Protein AF-A0A851GB74-F1 (afdb_monomer_lite)

pLDDT: mean 80.02, std 20.96, range [36.12, 98.0]

Structure (mmCIF, N/CA/C/O backbone):
data_AF-A0A851GB74-F1
#
_entry.id   AF-A0A851GB74-F1
#
loop_
_atom_site.group_PDB
_atom_site.id
_atom_site.type_symbol
_atom_site.label_atom_id
_atom_site.label_alt_id
_atom_site.label_comp_id
_atom_site.label_asym_id
_atom_site.label_entity_id
_atom_site.label_seq_id
_atom_site.pdbx_PDB_ins_code
_atom_site.Cartn_x
_atom_site.Cartn_y
_atom_site.Cartn_z
_atom_site.occupancy
_atom_site.B_iso_or_equiv
_atom_site.auth_seq_id
_atom_site.auth_comp_id
_atom_site.auth_asym_id
_atom_site.auth_atom_id
_atom_site.pdbx_PDB_model_num
ATOM 1 N N . MET A 1 1 ? 85.678 -10.812 -6.744 1.00 38.38 1 MET A N 1
ATOM 2 C CA . MET A 1 1 ? 86.967 -10.901 -6.025 1.00 38.38 1 MET A CA 1
ATOM 3 C C . MET A 1 1 ? 87.389 -9.502 -5.603 1.00 38.38 1 MET A C 1
ATOM 5 O O . MET A 1 1 ? 87.445 -8.641 -6.463 1.00 38.38 1 MET A O 1
ATOM 9 N N . LYS A 1 2 ? 87.719 -9.359 -4.313 1.00 42.81 2 LYS A N 1
ATOM 10 C CA . LYS A 1 2 ? 88.570 -8.328 -3.689 1.00 42.81 2 LYS A CA 1
ATOM 11 C C . LYS A 1 2 ? 87.984 -6.914 -3.506 1.00 42.81 2 LYS A C 1
ATOM 13 O O . LYS A 1 2 ? 87.914 -6.110 -4.423 1.00 42.81 2 LYS A O 1
ATOM 18 N N . ASN A 1 3 ? 87.646 -6.666 -2.234 1.00 42.72 3 ASN A N 1
ATOM 19 C CA . ASN A 1 3 ? 87.751 -5.405 -1.491 1.00 42.72 3 ASN A CA 1
ATOM 20 C C . ASN A 1 3 ? 88.950 -4.542 -1.925 1.00 42.72 3 ASN A C 1
ATOM 22 O O . ASN A 1 3 ? 89.930 -5.099 -2.412 1.00 42.72 3 ASN A O 1
ATOM 26 N N . ILE A 1 4 ? 88.938 -3.247 -1.582 1.00 50.31 4 ILE A N 1
ATOM 27 C CA . ILE A 1 4 ? 89.917 -2.609 -0.668 1.00 50.31 4 ILE A CA 1
ATOM 28 C C . ILE A 1 4 ? 89.694 -1.080 -0.644 1.00 50.31 4 ILE A C 1
ATOM 30 O O . ILE A 1 4 ? 89.718 -0.413 -1.673 1.00 50.31 4 ILE A O 1
ATOM 34 N N . TYR A 1 5 ? 89.477 -0.550 0.564 1.00 48.97 5 TYR A N 1
ATOM 35 C CA . TYR A 1 5 ? 89.534 0.871 0.937 1.00 48.97 5 TYR A CA 1
ATOM 36 C C . TYR A 1 5 ? 90.986 1.377 1.033 1.00 48.97 5 TYR A C 1
ATOM 38 O O . TYR A 1 5 ? 91.900 0.577 1.234 1.00 48.97 5 TYR A O 1
ATOM 46 N N . PRO A 1 6 ? 91.178 2.701 1.126 1.00 58.09 6 PRO A N 1
ATOM 47 C CA . PRO A 1 6 ? 92.009 3.252 2.209 1.00 58.09 6 PRO A CA 1
ATOM 48 C C . PRO A 1 6 ? 91.208 4.314 3.009 1.00 58.09 6 PRO A C 1
ATOM 50 O O . PRO A 1 6 ? 90.459 5.082 2.419 1.00 58.09 6 PRO A O 1
ATOM 53 N N . ALA A 1 7 ? 91.122 4.318 4.352 1.00 47.31 7 ALA A N 1
ATOM 54 C CA . ALA A 1 7 ? 92.160 4.500 5.391 1.00 47.31 7 ALA A CA 1
ATOM 55 C C . ALA A 1 7 ? 92.922 5.833 5.215 1.00 47.31 7 ALA A C 1
ATOM 57 O O . ALA A 1 7 ? 93.438 6.056 4.132 1.00 47.31 7 ALA A O 1
ATOM 58 N N . ARG A 1 8 ? 93.136 6.770 6.153 1.00 45.44 8 ARG A N 1
ATOM 59 C CA . ARG A 1 8 ? 92.896 7.089 7.589 1.00 45.44 8 ARG A CA 1
ATOM 60 C C . ARG A 1 8 ? 93.216 8.615 7.685 1.00 45.44 8 ARG A C 1
ATOM 62 O O . ARG A 1 8 ? 93.937 9.108 6.828 1.00 45.44 8 ARG A O 1
ATOM 69 N N . PHE A 1 9 ? 92.703 9.440 8.597 1.00 39.94 9 PHE A N 1
ATOM 70 C CA . PHE A 1 9 ? 93.270 9.778 9.921 1.00 39.94 9 PHE A CA 1
ATOM 71 C C . PHE A 1 9 ? 92.522 11.038 10.410 1.00 39.94 9 PHE A C 1
ATOM 73 O O . PHE A 1 9 ? 92.342 11.953 9.620 1.00 39.94 9 PHE A O 1
ATOM 80 N N . GLY A 1 10 ? 91.982 11.043 11.637 1.00 39.12 10 GLY A N 1
ATOM 81 C CA . GLY A 1 10 ? 92.433 11.927 12.732 1.00 39.12 10 GLY A CA 1
ATOM 82 C C . GLY A 1 10 ? 91.825 13.340 12.636 1.00 39.12 10 GLY A C 1
ATOM 83 O O . GLY A 1 10 ? 91.988 14.002 11.630 1.00 39.12 10 GLY A O 1
ATOM 84 N N . ILE A 1 11 ? 91.104 13.882 13.619 1.00 48.31 11 ILE A N 1
ATOM 85 C CA . ILE A 1 11 ? 91.641 14.386 14.894 1.00 48.31 11 ILE A CA 1
ATOM 86 C C . ILE A 1 11 ? 90.445 14.946 15.702 1.00 48.31 11 ILE A C 1
ATOM 88 O O . ILE A 1 11 ? 89.689 15.772 15.213 1.00 48.31 11 ILE A O 1
ATOM 92 N N . THR A 1 12 ? 90.303 14.431 16.925 1.00 41.38 12 THR A N 1
ATOM 93 C CA . THR A 1 12 ? 89.974 15.104 18.202 1.00 41.38 12 THR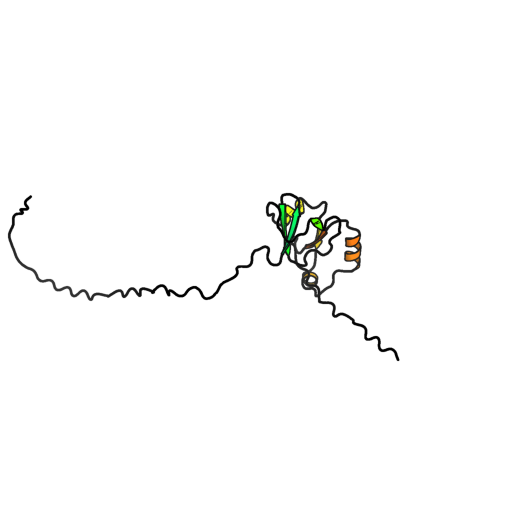 A CA 1
ATOM 94 C C . THR A 1 12 ? 88.771 16.053 18.372 1.00 41.38 12 THR A C 1
ATOM 96 O O . THR A 1 12 ? 88.720 17.145 17.827 1.00 41.38 12 THR A O 1
ATOM 99 N N . ALA A 1 13 ? 87.957 15.662 19.365 1.00 43.53 13 ALA A N 1
ATOM 100 C CA . ALA A 1 13 ? 87.371 16.475 20.439 1.00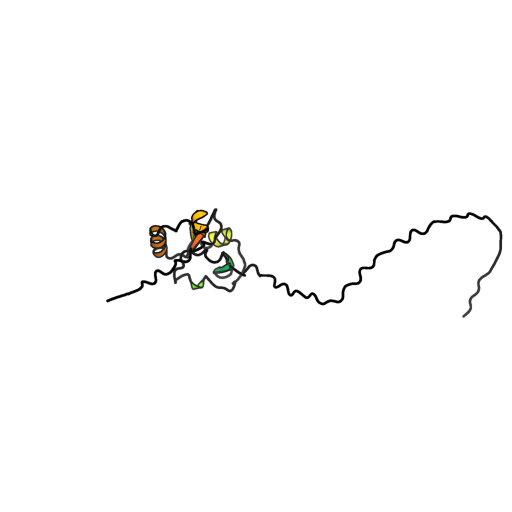 43.53 13 ALA A CA 1
ATOM 101 C C . ALA A 1 13 ? 86.299 17.528 20.102 1.00 43.53 13 ALA A C 1
ATOM 103 O O . ALA A 1 13 ? 86.602 18.622 19.652 1.00 43.53 13 ALA A O 1
ATOM 104 N N . LEU A 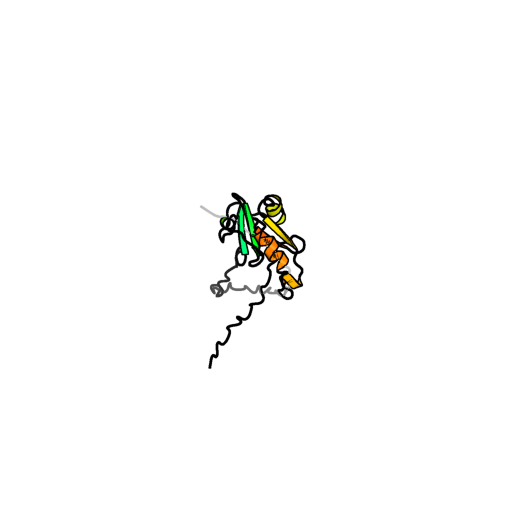1 14 ? 85.075 17.286 20.582 1.00 41.16 14 LEU A N 1
ATOM 105 C CA . LEU A 1 14 ? 84.605 17.968 21.793 1.00 41.16 14 LEU A CA 1
ATOM 106 C C . LEU A 1 14 ? 83.393 17.233 22.385 1.00 41.16 14 LEU A C 1
ATOM 108 O O . LEU A 1 14 ? 82.481 16.824 21.672 1.00 41.16 14 LEU A O 1
ATOM 112 N N . LEU A 1 15 ? 83.403 17.078 23.706 1.00 44.44 15 LEU A N 1
ATOM 113 C CA . LEU A 1 15 ? 82.263 16.661 24.514 1.00 44.44 15 LEU A CA 1
ATOM 114 C C . LEU A 1 15 ? 81.102 17.654 24.362 1.00 44.44 15 LEU A C 1
ATOM 116 O O . LEU A 1 15 ? 81.265 18.834 24.656 1.00 44.44 15 LEU A O 1
ATOM 120 N N . ALA A 1 16 ? 79.916 17.152 24.027 1.00 43.97 16 ALA A N 1
ATOM 121 C CA . ALA A 1 16 ? 78.655 17.801 24.364 1.00 43.97 16 ALA A CA 1
ATOM 122 C C . ALA A 1 16 ? 77.674 16.730 24.850 1.00 43.97 16 ALA A C 1
ATOM 124 O O . ALA A 1 16 ? 77.092 15.969 24.079 1.00 43.97 16 ALA A O 1
ATOM 125 N N . VAL A 1 17 ? 77.556 16.655 26.173 1.00 49.41 17 VAL A N 1
ATOM 126 C CA . VAL A 1 17 ? 76.533 15.901 26.890 1.00 49.41 17 VAL A CA 1
ATOM 127 C C . VAL A 1 17 ? 75.183 16.528 26.556 1.00 49.41 17 VAL A C 1
ATOM 129 O O . VAL A 1 17 ? 74.896 17.643 26.981 1.00 49.41 17 VAL A O 1
ATOM 132 N N . ILE A 1 18 ? 74.350 15.810 25.808 1.00 53.03 18 ILE A N 1
ATOM 133 C CA . ILE A 1 18 ? 72.914 16.075 25.749 1.00 53.03 18 ILE A CA 1
ATOM 134 C C . ILE A 1 18 ? 72.230 14.784 26.176 1.00 53.03 18 ILE A C 1
ATOM 136 O O . ILE A 1 18 ? 72.008 13.872 25.381 1.00 53.03 18 ILE A O 1
ATOM 140 N N . THR A 1 19 ? 71.920 14.690 27.466 1.00 48.09 19 THR A N 1
ATOM 141 C CA . THR A 1 19 ? 70.966 13.709 27.981 1.00 48.09 19 THR A CA 1
ATOM 142 C C . THR A 1 19 ? 69.575 14.120 27.509 1.00 48.09 19 THR A C 1
ATOM 144 O O . THR A 1 19 ? 68.825 14.765 28.239 1.00 48.09 19 THR A O 1
ATOM 147 N N . LEU A 1 20 ? 69.240 13.773 26.264 1.00 48.72 20 LEU A N 1
ATOM 148 C CA . LEU A 1 20 ? 67.849 13.675 25.844 1.00 48.72 20 LEU A CA 1
ATOM 149 C C . LEU A 1 20 ? 67.247 12.499 26.606 1.00 48.72 20 LEU A C 1
ATOM 151 O O . LEU A 1 20 ? 67.498 11.333 26.308 1.00 48.72 20 LEU A O 1
ATOM 155 N N . THR A 1 21 ? 66.479 12.834 27.633 1.00 54.94 21 THR A N 1
ATOM 156 C CA . THR A 1 21 ? 65.492 11.962 28.248 1.00 54.94 21 THR A CA 1
ATOM 157 C C . THR A 1 21 ? 64.626 11.366 27.142 1.00 54.94 21 THR A C 1
ATOM 159 O O . THR A 1 21 ? 63.765 12.031 26.569 1.00 54.94 21 THR A O 1
ATOM 162 N N . SER A 1 22 ? 64.893 10.103 26.812 1.00 53.66 22 SER A N 1
ATOM 163 C CA . SER A 1 22 ? 64.072 9.298 25.919 1.00 53.66 22 SER A CA 1
ATOM 164 C C . SER A 1 22 ? 62.657 9.237 26.484 1.00 53.66 22 SER A C 1
ATOM 166 O O . SER A 1 22 ? 62.352 8.413 27.347 1.00 53.66 22 SER A O 1
ATOM 168 N N . CYS A 1 23 ? 61.785 10.115 25.996 1.00 43.06 23 CYS A N 1
ATOM 169 C CA . CYS A 1 23 ? 60.347 9.940 26.085 1.00 43.06 23 CYS A CA 1
ATOM 170 C C . CYS A 1 23 ? 60.027 8.681 25.270 1.00 43.06 23 CYS A C 1
ATOM 172 O O . CYS A 1 23 ? 59.827 8.740 24.057 1.00 43.06 23 CYS A O 1
ATOM 174 N N . HIS A 1 24 ? 60.074 7.516 25.920 1.00 50.50 24 HIS A N 1
ATOM 175 C CA . HIS A 1 24 ? 59.582 6.275 25.344 1.00 50.50 24 HIS A CA 1
ATOM 176 C C . HIS A 1 24 ? 58.083 6.448 25.140 1.00 50.50 24 HIS A C 1
ATOM 178 O O . HIS A 1 24 ? 57.281 6.319 26.064 1.00 50.50 24 HIS A O 1
ATOM 184 N N . TRP A 1 25 ? 57.717 6.774 23.908 1.00 58.06 25 TRP A N 1
ATOM 185 C CA . TRP A 1 25 ? 56.356 6.682 23.426 1.00 58.06 25 TRP A CA 1
ATOM 186 C C . TRP A 1 25 ? 55.987 5.195 23.449 1.00 58.06 25 TRP A C 1
ATOM 188 O O . TRP A 1 25 ? 56.295 4.439 22.527 1.00 58.06 25 TRP A O 1
ATOM 198 N N . VAL A 1 26 ? 55.409 4.742 24.564 1.00 62.00 26 VAL A N 1
ATOM 199 C CA . VAL A 1 26 ? 54.831 3.404 24.678 1.00 62.00 26 VAL A CA 1
ATOM 200 C C . VAL A 1 26 ? 53.631 3.378 23.741 1.00 62.00 26 VAL A C 1
ATOM 202 O O . VAL A 1 26 ? 52.534 3.810 24.082 1.00 62.00 26 VAL A O 1
ATOM 205 N N . SER A 1 27 ? 53.856 2.899 22.521 1.00 66.19 27 SER A N 1
ATOM 206 C CA . SER A 1 27 ? 52.772 2.523 21.625 1.00 66.19 27 SER A CA 1
ATOM 207 C C . SER A 1 27 ? 52.118 1.287 22.225 1.00 66.19 27 SER A C 1
ATOM 209 O O . SER A 1 27 ? 52.646 0.182 22.110 1.00 66.19 27 SER A O 1
ATOM 211 N N . ALA A 1 28 ? 50.996 1.476 22.917 1.00 63.66 28 ALA A N 1
ATOM 212 C CA . ALA A 1 28 ? 50.142 0.379 23.340 1.00 63.66 28 ALA A CA 1
ATOM 213 C C . ALA A 1 28 ? 49.645 -0.350 22.081 1.00 63.66 28 ALA A C 1
ATOM 215 O O . ALA A 1 28 ? 48.683 0.068 21.440 1.00 63.66 28 ALA A O 1
ATOM 216 N N . GLN A 1 29 ? 50.339 -1.420 21.690 1.00 61.56 29 GLN A N 1
ATOM 217 C CA . GLN A 1 29 ? 49.880 -2.310 20.634 1.00 61.56 29 GLN A CA 1
ATOM 218 C C . GLN A 1 29 ? 48.647 -3.038 21.163 1.00 61.56 29 GLN A C 1
ATOM 220 O O . GLN A 1 29 ? 48.741 -3.918 22.017 1.00 61.56 29 GLN A O 1
ATOM 225 N N . THR A 1 30 ? 47.469 -2.643 20.687 1.00 63.69 30 THR A N 1
ATOM 226 C CA . THR A 1 30 ? 46.242 -3.399 20.922 1.00 63.69 30 THR A CA 1
ATOM 227 C C . THR A 1 30 ? 46.399 -4.721 20.177 1.00 63.69 30 THR A C 1
ATOM 229 O O . THR A 1 30 ? 46.394 -4.749 18.947 1.00 63.69 30 THR A O 1
ATOM 232 N N . GLN A 1 31 ? 46.604 -5.820 20.905 1.00 62.91 31 GLN A N 1
ATOM 233 C CA . GLN A 1 31 ? 46.571 -7.142 20.289 1.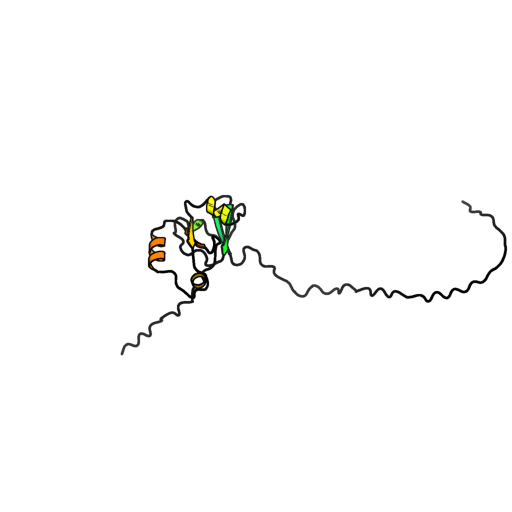00 62.91 31 GLN A CA 1
ATOM 234 C C . GLN A 1 31 ? 45.169 -7.356 19.701 1.00 62.91 31 GLN A C 1
ATOM 236 O O . GLN A 1 31 ? 44.184 -7.140 20.415 1.00 62.91 31 GLN A O 1
ATOM 241 N N . PRO A 1 32 ? 45.035 -7.767 18.428 1.00 59.97 32 PRO A N 1
ATOM 242 C CA . PRO A 1 32 ? 43.739 -8.147 17.899 1.00 59.97 32 PRO A CA 1
ATOM 243 C C . PRO A 1 32 ? 43.269 -9.366 18.694 1.00 59.97 32 PRO A C 1
ATOM 245 O O . PRO A 1 32 ? 43.863 -10.441 18.609 1.00 59.97 32 PRO A O 1
ATOM 248 N N . SER A 1 33 ? 42.231 -9.194 19.516 1.00 63.34 33 SER A N 1
ATOM 249 C CA . SER A 1 33 ? 41.636 -10.303 20.251 1.00 63.34 33 SER A CA 1
ATOM 250 C C . SER A 1 33 ? 41.150 -11.332 19.232 1.00 63.34 33 SER A C 1
ATOM 252 O O . SER A 1 33 ? 40.205 -11.073 18.488 1.00 63.34 33 SER A O 1
ATOM 254 N N . SER A 1 34 ? 41.784 -12.500 19.199 1.00 63.50 34 SER A N 1
ATOM 255 C CA . SER A 1 34 ? 41.501 -13.611 18.280 1.00 63.50 34 SER A CA 1
ATOM 256 C C . SER A 1 34 ? 40.175 -14.333 18.569 1.00 63.50 34 SER A C 1
ATOM 258 O O . SER A 1 34 ? 39.943 -15.454 18.113 1.00 63.50 34 SER A O 1
ATOM 260 N N . GLY A 1 35 ? 39.273 -13.697 19.318 1.00 71.00 35 GLY A N 1
ATOM 261 C CA . GLY A 1 35 ? 37.928 -14.193 19.540 1.00 71.00 35 GLY A CA 1
ATOM 262 C C . GLY A 1 35 ? 37.095 -14.013 18.279 1.00 71.00 35 GLY A C 1
ATOM 263 O O . GLY A 1 35 ? 36.887 -12.891 17.820 1.00 71.00 35 GLY A O 1
ATOM 264 N N . LYS A 1 36 ? 36.569 -15.114 17.731 1.00 67.69 36 LYS A N 1
ATOM 265 C CA . LYS A 1 36 ? 35.475 -15.040 16.754 1.00 67.69 36 LYS A CA 1
ATOM 266 C C . LYS A 1 36 ? 34.361 -14.178 17.370 1.00 67.69 36 LYS A C 1
ATOM 268 O O . LYS A 1 36 ? 34.028 -14.413 18.537 1.00 67.69 36 LYS A O 1
ATOM 273 N N . PRO A 1 37 ? 33.792 -13.194 16.651 1.00 66.00 37 PRO A N 1
ATOM 274 C CA . PRO A 1 37 ? 32.711 -12.385 17.195 1.00 66.00 37 PRO A CA 1
ATOM 275 C C . PRO A 1 37 ? 31.581 -13.314 17.654 1.00 66.00 37 PRO A C 1
ATOM 277 O O . PRO A 1 37 ? 31.036 -14.083 16.869 1.00 66.00 37 PRO A O 1
ATOM 280 N N . LYS A 1 38 ? 31.260 -13.271 18.952 1.00 73.31 38 LYS A N 1
ATOM 281 C CA . LYS A 1 38 ? 30.248 -14.131 19.593 1.00 73.31 38 LYS A CA 1
ATOM 282 C C . LYS A 1 38 ? 28.810 -13.760 19.196 1.00 73.31 38 LYS A C 1
ATOM 284 O O . LYS A 1 38 ? 27.871 -14.443 19.589 1.00 73.31 38 LYS A O 1
ATOM 289 N N . VAL A 1 39 ? 28.625 -12.691 18.425 1.00 75.12 39 VAL A N 1
ATOM 290 C CA . VAL A 1 39 ? 27.307 -12.189 18.035 1.00 75.12 39 VAL A CA 1
ATOM 291 C C . VAL A 1 39 ? 27.159 -12.287 16.520 1.00 75.12 39 VAL A C 1
ATOM 293 O O . VAL A 1 39 ? 27.729 -11.487 15.781 1.00 75.12 39 VAL A O 1
ATOM 296 N N . ASP A 1 40 ? 26.374 -13.265 16.068 1.00 79.38 40 ASP A N 1
ATOM 297 C CA . ASP A 1 40 ? 25.818 -13.278 14.715 1.00 79.38 40 ASP A CA 1
ATOM 298 C C . ASP A 1 40 ? 24.674 -12.255 14.658 1.00 79.38 40 ASP A C 1
ATOM 300 O O . ASP A 1 40 ? 23.536 -12.527 15.052 1.00 79.38 40 ASP A O 1
ATOM 304 N N . ILE A 1 41 ? 24.996 -11.021 14.264 1.00 78.75 41 ILE A N 1
ATOM 305 C CA . ILE A 1 41 ? 24.000 -9.960 14.096 1.00 78.75 41 ILE A CA 1
ATOM 306 C C . ILE A 1 41 ? 23.298 -10.201 12.759 1.00 78.75 41 ILE A C 1
ATOM 308 O O . ILE A 1 41 ? 23.755 -9.728 11.714 1.00 78.75 41 ILE A O 1
ATOM 312 N N . LYS A 1 42 ? 22.159 -10.901 12.787 1.00 83.19 42 LYS A N 1
ATOM 313 C CA . LYS A 1 42 ? 21.247 -10.955 11.638 1.00 83.19 42 LYS A CA 1
ATOM 314 C C . LYS A 1 42 ? 20.777 -9.538 11.320 1.00 83.19 42 LYS A C 1
ATOM 316 O O . LYS A 1 42 ? 20.032 -8.936 12.089 1.00 83.19 42 LYS A O 1
ATOM 321 N N . ARG A 1 43 ? 21.241 -8.991 10.197 1.00 82.31 43 ARG A N 1
ATOM 322 C CA . ARG A 1 43 ? 20.804 -7.679 9.713 1.00 82.31 43 ARG A CA 1
ATOM 323 C C . ARG A 1 43 ? 19.450 -7.859 9.025 1.00 82.31 43 ARG A C 1
ATOM 325 O O . ARG A 1 43 ? 19.417 -8.583 8.028 1.00 82.31 43 ARG A O 1
ATOM 332 N N . PRO A 1 44 ? 18.362 -7.252 9.527 1.00 85.31 44 PRO A N 1
ATOM 333 C CA . PRO A 1 44 ? 17.083 -7.336 8.845 1.00 85.31 44 PRO A CA 1
ATOM 334 C C . PRO A 1 44 ? 17.192 -6.673 7.469 1.00 85.31 44 PRO A C 1
ATOM 336 O O . PRO A 1 44 ? 17.834 -5.628 7.310 1.00 85.31 44 PRO A O 1
ATOM 339 N N . SER A 1 45 ? 16.599 -7.304 6.464 1.00 88.81 45 SER A N 1
ATOM 340 C CA . SER A 1 45 ? 16.458 -6.730 5.133 1.00 88.81 45 SER A CA 1
ATOM 341 C C . SER A 1 45 ? 15.399 -5.623 5.146 1.00 88.81 45 SER A C 1
ATOM 343 O O . SER A 1 45 ? 14.503 -5.610 5.982 1.00 88.81 45 SER A O 1
ATOM 345 N N . VAL A 1 46 ? 15.453 -4.701 4.183 1.00 86.94 46 VAL A N 1
ATOM 346 C CA . VAL A 1 46 ? 14.423 -3.649 4.034 1.00 86.94 46 VAL A CA 1
ATOM 347 C C . VAL A 1 46 ? 13.044 -4.238 3.704 1.00 86.94 46 VAL A C 1
ATOM 349 O O . VAL A 1 46 ? 12.017 -3.616 3.957 1.00 86.94 46 VAL A O 1
ATOM 352 N N . TYR A 1 47 ? 13.014 -5.445 3.140 1.00 92.00 47 TYR A N 1
ATOM 353 C CA . TYR A 1 47 ? 11.779 -6.164 2.841 1.00 92.00 47 TYR A CA 1
ATOM 354 C C . TYR A 1 47 ? 11.187 -6.838 4.083 1.00 92.00 47 TYR A C 1
ATOM 356 O O . TYR A 1 47 ? 10.003 -7.183 4.083 1.00 92.00 47 TYR A O 1
ATOM 364 N N . ASP A 1 48 ? 11.976 -6.990 5.149 1.00 89.94 48 ASP A N 1
ATOM 365 C CA . ASP A 1 48 ? 11.510 -7.576 6.397 1.00 89.94 48 ASP A CA 1
ATOM 366 C C . ASP A 1 48 ? 10.469 -6.637 7.020 1.00 89.94 48 ASP A C 1
ATOM 368 O O . ASP A 1 48 ? 10.694 -5.439 7.189 1.00 89.94 48 ASP A O 1
ATOM 372 N N . GLY A 1 49 ? 9.288 -7.170 7.338 1.00 87.75 49 GLY A N 1
ATOM 373 C CA . GLY A 1 49 ? 8.193 -6.369 7.894 1.00 87.75 49 GLY A CA 1
ATOM 374 C C . GLY A 1 49 ? 7.419 -5.523 6.871 1.00 87.75 49 GLY A C 1
ATOM 375 O O . GLY A 1 49 ? 6.588 -4.703 7.270 1.00 87.75 49 GLY A O 1
ATOM 376 N N . CYS A 1 50 ? 7.634 -5.737 5.569 1.00 93.75 50 CYS A N 1
ATOM 377 C CA . CYS A 1 50 ? 6.882 -5.087 4.496 1.00 93.75 50 CYS A CA 1
ATOM 378 C C . CYS A 1 50 ? 6.059 -6.093 3.675 1.00 93.75 50 CYS A C 1
ATOM 380 O O . CYS A 1 50 ? 6.380 -7.276 3.586 1.00 93.75 50 CYS A O 1
ATOM 382 N N . LYS A 1 51 ? 4.996 -5.607 3.030 1.00 95.31 51 LYS A N 1
ATOM 383 C CA . LYS A 1 51 ? 4.350 -6.266 1.892 1.00 95.31 51 LYS A CA 1
ATOM 384 C C . LYS A 1 51 ? 4.878 -5.686 0.594 1.00 95.31 51 LYS A C 1
ATOM 386 O O . LYS A 1 51 ? 5.096 -4.479 0.495 1.00 95.31 51 LYS A O 1
ATOM 391 N N . ILE A 1 52 ? 5.069 -6.543 -0.402 1.00 96.81 52 ILE A N 1
ATOM 392 C CA . ILE A 1 52 ? 5.569 -6.123 -1.703 1.00 96.81 52 ILE A CA 1
ATOM 393 C C . ILE A 1 52 ? 4.418 -6.111 -2.697 1.00 96.81 52 ILE A C 1
ATOM 395 O O . ILE A 1 52 ? 3.582 -7.015 -2.739 1.00 96.81 52 ILE A O 1
ATOM 399 N N . VAL A 1 53 ? 4.373 -5.044 -3.482 1.00 97.25 53 VAL A N 1
ATOM 400 C CA . VAL A 1 53 ? 3.377 -4.836 -4.520 1.00 97.25 53 VAL A CA 1
ATOM 401 C C . VAL A 1 53 ? 4.085 -4.753 -5.859 1.00 97.25 53 VAL A C 1
ATOM 403 O O . VAL A 1 53 ? 4.853 -3.826 -6.110 1.00 97.25 53 VAL A O 1
ATOM 406 N N . ASN A 1 54 ? 3.810 -5.735 -6.707 1.00 97.31 54 ASN A N 1
ATOM 407 C CA . ASN A 1 54 ? 4.428 -5.940 -8.005 1.00 97.31 54 ASN A CA 1
ATOM 408 C C . ASN A 1 54 ? 3.528 -5.411 -9.131 1.00 97.31 54 ASN A C 1
ATOM 410 O O . ASN A 1 54 ? 2.304 -5.578 -9.143 1.00 97.31 54 ASN A O 1
ATOM 414 N N . ASN A 1 55 ? 4.153 -4.807 -10.134 1.00 95.69 55 ASN A N 1
ATOM 415 C CA . ASN A 1 55 ? 3.555 -4.589 -11.441 1.00 95.69 55 ASN A CA 1
ATOM 416 C C . ASN A 1 55 ? 4.605 -4.798 -12.539 1.00 95.69 55 ASN A C 1
ATOM 418 O O . ASN A 1 55 ? 5.413 -3.911 -12.827 1.00 95.69 55 ASN A O 1
ATOM 422 N N . ASN A 1 56 ? 4.549 -5.955 -13.200 1.00 88.06 56 ASN A N 1
ATOM 423 C CA . ASN A 1 56 ? 5.428 -6.334 -14.306 1.00 88.06 56 ASN A CA 1
ATOM 424 C C . ASN A 1 56 ? 6.923 -6.244 -13.945 1.00 88.06 56 ASN A C 1
ATOM 426 O O . ASN A 1 56 ? 7.488 -7.158 -13.362 1.00 88.06 56 ASN A O 1
ATOM 430 N N . LYS A 1 57 ? 7.580 -5.144 -14.336 1.00 92.31 57 LYS A N 1
ATOM 431 C CA . LYS A 1 57 ? 9.025 -4.917 -14.173 1.00 92.31 57 LYS A CA 1
ATOM 432 C C . LYS A 1 57 ? 9.341 -3.948 -13.036 1.00 92.31 57 LYS A C 1
ATOM 434 O O . LYS A 1 57 ? 10.469 -3.453 -12.970 1.00 92.31 57 LYS A O 1
ATOM 439 N N . GLU A 1 58 ? 8.367 -3.624 -12.194 1.00 96.88 58 GLU A N 1
ATOM 440 C CA . GLU A 1 58 ? 8.530 -2.702 -11.077 1.00 96.88 58 GLU A CA 1
ATOM 441 C C . GLU A 1 58 ? 7.818 -3.203 -9.825 1.00 96.88 58 GLU A C 1
ATOM 443 O O . GLU A 1 58 ? 6.730 -3.772 -9.910 1.00 96.88 58 GLU A O 1
ATOM 448 N N . HIS A 1 59 ? 8.384 -2.895 -8.661 1.00 97.69 59 HIS A N 1
ATOM 449 C CA . HIS A 1 59 ? 7.761 -3.175 -7.373 1.00 97.69 59 HIS A CA 1
ATOM 450 C C . HIS A 1 59 ? 7.905 -2.008 -6.403 1.00 97.69 59 HIS A C 1
ATOM 452 O O . HIS A 1 59 ? 8.847 -1.216 -6.482 1.00 97.69 59 HIS A O 1
ATOM 458 N N . ALA A 1 60 ? 6.980 -1.932 -5.454 1.00 97.69 60 ALA A N 1
ATOM 459 C CA . ALA A 1 60 ? 7.052 -1.040 -4.306 1.00 97.69 60 ALA A CA 1
ATOM 460 C C . ALA A 1 60 ? 6.871 -1.828 -3.007 1.00 97.69 60 ALA A C 1
ATOM 462 O O . ALA A 1 60 ? 6.235 -2.883 -2.979 1.00 97.69 60 ALA A O 1
ATOM 463 N N . ILE A 1 61 ? 7.437 -1.294 -1.928 1.00 96.75 61 ILE A N 1
ATOM 464 C CA . ILE A 1 61 ? 7.261 -1.825 -0.577 1.00 96.75 61 ILE A CA 1
ATOM 465 C C . ILE A 1 61 ? 6.204 -1.009 0.158 1.00 96.75 61 ILE A C 1
ATOM 467 O O . ILE A 1 61 ? 6.136 0.215 0.034 1.00 96.75 61 ILE A O 1
ATOM 471 N N . LEU A 1 62 ? 5.386 -1.708 0.926 1.00 96.62 62 LEU A N 1
ATOM 472 C CA . LEU A 1 62 ? 4.330 -1.159 1.755 1.00 96.62 62 LEU A CA 1
ATOM 473 C C . LEU A 1 62 ? 4.504 -1.684 3.183 1.00 96.62 62 LEU A C 1
ATOM 475 O O . LEU A 1 62 ? 4.759 -2.877 3.350 1.00 96.62 62 LEU A O 1
ATOM 479 N N . PRO A 1 63 ? 4.314 -0.864 4.228 1.00 95.06 63 PRO A N 1
ATOM 480 C CA . PRO A 1 63 ? 4.260 -1.370 5.596 1.00 95.06 63 PRO A CA 1
ATOM 481 C C . PRO A 1 63 ? 3.171 -2.442 5.744 1.00 95.06 63 PRO A C 1
ATOM 483 O O . PRO A 1 63 ? 2.082 -2.310 5.169 1.00 95.06 63 PRO A O 1
ATOM 486 N N . ILE A 1 64 ? 3.427 -3.497 6.522 1.00 94.00 64 ILE A N 1
ATOM 487 C CA . ILE A 1 64 ? 2.389 -4.490 6.838 1.00 94.00 64 ILE A CA 1
ATOM 488 C C . ILE A 1 64 ? 1.204 -3.787 7.519 1.00 94.00 64 ILE A C 1
ATOM 490 O O . ILE A 1 64 ? 1.384 -2.995 8.438 1.00 94.00 64 ILE A O 1
ATOM 494 N N . GLY A 1 65 ? -0.015 -4.073 7.054 1.00 94.06 65 GLY A N 1
ATOM 495 C CA . GLY A 1 65 ? -1.240 -3.440 7.559 1.00 94.06 65 GLY A CA 1
ATOM 496 C C . GLY A 1 65 ? -1.588 -2.096 6.910 1.00 94.06 65 GLY A C 1
ATOM 497 O O . GLY A 1 65 ? -2.515 -1.433 7.362 1.00 94.06 65 GLY A O 1
ATOM 498 N N . SER A 1 66 ? -0.871 -1.677 5.863 1.00 96.44 66 SER A N 1
ATOM 499 C CA . SER A 1 66 ? -1.233 -0.484 5.077 1.00 96.44 66 SER A CA 1
ATOM 500 C C . SER A 1 66 ? -2.274 -0.751 3.985 1.00 96.44 66 SER A C 1
ATOM 502 O O . SER A 1 66 ? -2.953 0.171 3.545 1.00 96.44 66 SER A O 1
ATOM 504 N N . ILE A 1 67 ? -2.434 -1.999 3.536 1.00 96.31 67 ILE A N 1
ATOM 505 C CA . ILE A 1 67 ? -3.481 -2.369 2.575 1.00 96.31 67 ILE A CA 1
ATOM 506 C C . ILE A 1 67 ? -4.788 -2.561 3.350 1.00 96.31 67 ILE A C 1
ATOM 508 O O . ILE A 1 67 ? -4.910 -3.506 4.127 1.00 96.31 67 ILE A O 1
ATOM 512 N N . VAL A 1 68 ? -5.752 -1.664 3.139 1.00 95.25 68 VAL A N 1
ATOM 513 C CA . VAL A 1 68 ? -7.054 -1.661 3.832 1.00 95.25 68 VAL A CA 1
ATOM 514 C C . VAL A 1 68 ? -8.039 -2.603 3.152 1.00 95.25 68 VAL A C 1
ATOM 516 O O . VAL A 1 68 ? -8.795 -3.307 3.814 1.00 95.25 68 VAL A O 1
ATOM 519 N N . PHE A 1 69 ? -8.024 -2.618 1.820 1.00 96.12 69 PHE A N 1
ATOM 520 C CA . PHE A 1 69 ? -8.890 -3.466 1.015 1.00 96.12 69 PHE A CA 1
ATOM 521 C C . PHE A 1 69 ? -8.115 -4.014 -0.182 1.00 96.12 69 PHE A C 1
ATOM 523 O O . PHE A 1 69 ? -7.430 -3.267 -0.887 1.00 96.12 69 PHE A O 1
ATOM 530 N N . LEU A 1 70 ? -8.224 -5.323 -0.408 1.00 96.69 70 LEU A N 1
ATOM 531 C CA . LEU A 1 70 ? -7.547 -6.029 -1.491 1.00 96.69 70 LEU A CA 1
ATOM 532 C C . LEU A 1 70 ? -8.554 -6.908 -2.247 1.00 96.69 70 LEU A C 1
ATOM 534 O O . LEU A 1 70 ? -8.861 -8.001 -1.770 1.00 96.69 70 LEU A O 1
ATOM 538 N N . PRO A 1 71 ? -9.066 -6.464 -3.409 1.00 96.19 71 PRO A N 1
ATOM 539 C CA . PRO A 1 71 ? -9.972 -7.281 -4.205 1.00 96.19 71 PRO A CA 1
ATOM 540 C C . PRO A 1 71 ? -9.229 -8.432 -4.897 1.00 96.19 71 PRO A C 1
ATOM 542 O O . PRO A 1 71 ? -8.067 -8.290 -5.290 1.00 96.19 71 PRO A O 1
ATOM 545 N N . ASP A 1 72 ? -9.914 -9.558 -5.120 1.00 94.69 72 ASP A N 1
ATOM 546 C CA . ASP A 1 72 ? -9.313 -10.776 -5.691 1.00 94.69 72 ASP A CA 1
ATOM 547 C C . ASP A 1 72 ? -8.651 -10.541 -7.055 1.00 94.69 72 ASP A C 1
ATOM 549 O O . ASP A 1 72 ? -7.584 -11.088 -7.334 1.00 94.69 72 ASP A O 1
ATOM 553 N N . ARG A 1 73 ? -9.219 -9.642 -7.871 1.00 94.25 73 ARG A N 1
ATOM 554 C CA . ARG A 1 73 ? -8.694 -9.269 -9.195 1.00 94.25 73 ARG A CA 1
ATOM 555 C C . ARG A 1 73 ? -7.240 -8.787 -9.165 1.00 94.25 73 ARG A C 1
ATOM 557 O O . ARG A 1 73 ? -6.511 -8.995 -10.132 1.00 94.25 73 ARG A O 1
ATOM 564 N N . VAL A 1 74 ? -6.830 -8.099 -8.100 1.00 95.31 74 VAL A N 1
ATOM 565 C CA . VAL A 1 74 ? -5.488 -7.497 -7.976 1.00 95.31 74 VAL A CA 1
ATOM 566 C C . VAL A 1 74 ? -4.649 -8.168 -6.891 1.00 95.31 74 VAL A C 1
ATOM 568 O O . VAL A 1 74 ? -3.501 -7.787 -6.684 1.00 95.31 74 VAL A O 1
ATOM 571 N N . LYS A 1 75 ? -5.185 -9.196 -6.228 1.00 94.88 75 LYS A N 1
ATOM 572 C CA . LYS A 1 75 ? -4.520 -9.933 -5.150 1.00 94.88 75 LYS A CA 1
ATOM 573 C C . LYS A 1 75 ? -3.199 -10.562 -5.587 1.00 94.88 75 LYS A C 1
ATOM 575 O O . LYS A 1 75 ? -2.244 -10.535 -4.823 1.00 94.88 75 LYS A O 1
ATOM 580 N N . SER A 1 76 ? -3.116 -11.047 -6.828 1.00 95.19 76 SER A N 1
ATOM 581 C CA . SER A 1 76 ? -1.890 -11.618 -7.409 1.00 95.19 76 SER A CA 1
ATOM 582 C C . SER A 1 76 ? -0.730 -10.624 -7.524 1.00 95.19 76 SER A C 1
ATOM 584 O O . SER A 1 76 ? 0.419 -11.039 -7.632 1.00 95.19 76 SER A O 1
ATOM 586 N N . ARG A 1 77 ? -1.010 -9.316 -7.478 1.00 95.88 77 ARG A N 1
ATOM 587 C CA . ARG A 1 77 ? 0.010 -8.260 -7.502 1.00 95.88 77 ARG A CA 1
ATOM 588 C C . ARG A 1 77 ? 0.680 -8.065 -6.145 1.00 95.88 77 ARG A C 1
ATOM 590 O O . ARG A 1 77 ? 1.704 -7.400 -6.079 1.00 95.88 77 ARG A O 1
ATOM 597 N N . VAL A 1 78 ? 0.112 -8.602 -5.066 1.00 96.06 78 VAL A N 1
ATOM 598 C CA . VAL A 1 78 ? 0.679 -8.508 -3.719 1.00 96.06 78 VAL A CA 1
ATOM 599 C C . VAL A 1 78 ? 1.354 -9.831 -3.390 1.00 96.06 78 VAL A C 1
ATOM 601 O O . VAL A 1 78 ? 0.702 -10.873 -3.353 1.00 96.06 78 VAL A O 1
ATOM 604 N N . SER A 1 79 ? 2.657 -9.801 -3.139 1.00 92.69 79 SER A N 1
ATOM 605 C CA . SER A 1 79 ? 3.427 -10.999 -2.815 1.00 92.69 79 SER A CA 1
ATOM 606 C C . SER A 1 79 ? 4.521 -10.694 -1.790 1.00 92.69 79 SER A C 1
ATOM 608 O O . SER A 1 79 ? 4.720 -9.550 -1.378 1.00 92.69 79 SER A O 1
ATOM 610 N N . ASP A 1 80 ? 5.218 -11.738 -1.347 1.00 90.56 80 ASP A N 1
ATOM 611 C CA . ASP A 1 80 ? 6.379 -11.615 -0.459 1.00 90.56 80 ASP A CA 1
ATOM 612 C C . ASP A 1 80 ? 7.706 -11.605 -1.241 1.00 90.56 80 ASP A C 1
ATOM 614 O O . ASP A 1 80 ? 8.778 -11.522 -0.645 1.00 90.56 80 ASP A O 1
ATOM 618 N N . LYS A 1 81 ? 7.656 -11.690 -2.579 1.00 92.00 81 LYS A N 1
ATOM 619 C CA . LYS A 1 81 ? 8.842 -11.719 -3.443 1.00 92.00 81 LYS A CA 1
ATOM 620 C C . LYS A 1 81 ? 8.849 -10.507 -4.379 1.00 92.00 81 LYS A C 1
ATOM 622 O O . LYS A 1 81 ? 7.895 -10.322 -5.136 1.00 92.00 81 LYS A O 1
ATOM 627 N N . PRO A 1 82 ? 9.912 -9.688 -4.363 1.00 94.12 82 PRO A N 1
ATOM 628 C CA . PRO A 1 82 ? 9.996 -8.537 -5.244 1.00 94.12 82 PRO A CA 1
ATOM 629 C C . PRO A 1 82 ? 10.243 -8.973 -6.684 1.00 94.12 82 PRO A C 1
ATOM 631 O O . PRO A 1 82 ? 11.111 -9.804 -6.953 1.00 94.12 82 PRO A O 1
ATOM 634 N N . GLU A 1 83 ? 9.495 -8.377 -7.608 1.00 94.06 83 GLU A N 1
ATOM 635 C CA . GLU A 1 83 ? 9.643 -8.605 -9.042 1.00 94.06 83 GLU A CA 1
ATOM 636 C C . GLU A 1 83 ? 10.056 -7.313 -9.752 1.00 94.06 83 GLU A C 1
ATOM 638 O O . GLU A 1 83 ? 9.394 -6.278 -9.673 1.00 94.06 83 GLU A O 1
ATOM 643 N N . GLY A 1 84 ? 11.159 -7.381 -10.496 1.00 94.25 84 GLY A N 1
ATOM 644 C CA . GLY A 1 84 ? 11.654 -6.252 -11.272 1.00 94.25 84 GLY A CA 1
ATOM 645 C C . GLY A 1 84 ? 12.382 -5.195 -10.437 1.00 94.25 84 GLY A C 1
ATOM 646 O O . GLY A 1 84 ? 13.161 -5.503 -9.535 1.00 94.25 84 GLY A O 1
ATOM 647 N N . ARG A 1 85 ? 12.229 -3.928 -10.833 1.00 96.00 85 ARG A N 1
ATOM 648 C CA . ARG A 1 85 ? 12.974 -2.791 -10.283 1.00 96.00 85 ARG A CA 1
ATOM 649 C C . ARG A 1 85 ? 12.199 -2.111 -9.165 1.00 96.00 85 ARG A C 1
ATOM 651 O O . ARG A 1 85 ? 11.058 -1.698 -9.356 1.00 96.00 85 ARG A O 1
ATOM 658 N N . PHE A 1 86 ? 12.883 -1.868 -8.055 1.00 96.88 86 PHE A N 1
ATOM 659 C CA . PHE A 1 86 ? 12.316 -1.113 -6.949 1.00 96.88 86 PHE A CA 1
ATOM 660 C C . PHE A 1 86 ? 11.952 0.316 -7.370 1.00 96.88 86 PHE A C 1
ATOM 662 O O . PHE A 1 86 ? 12.715 0.997 -8.067 1.00 96.88 86 PHE A O 1
ATOM 669 N N . LYS A 1 87 ? 10.790 0.778 -6.915 1.00 97.31 87 LYS A N 1
ATOM 670 C CA . LYS A 1 87 ? 10.294 2.137 -7.099 1.00 97.31 87 LYS A CA 1
ATOM 671 C C . LYS A 1 87 ? 9.789 2.698 -5.781 1.00 97.31 87 LYS A C 1
ATOM 673 O O . LYS A 1 87 ? 9.099 2.026 -5.018 1.00 97.31 87 LYS A O 1
ATOM 678 N N . LEU A 1 88 ? 10.093 3.975 -5.559 1.00 96.31 88 LEU A N 1
ATOM 679 C CA . LEU A 1 88 ? 9.505 4.730 -4.463 1.00 96.31 88 LEU A CA 1
ATOM 680 C C . LEU A 1 88 ? 7.997 4.858 -4.670 1.00 96.31 88 LEU A C 1
ATOM 682 O O . LEU A 1 88 ? 7.511 4.962 -5.801 1.00 96.31 88 LEU A O 1
ATOM 686 N N . TRP A 1 89 ? 7.271 4.887 -3.555 1.00 97.00 89 TRP A N 1
ATOM 687 C CA . TRP A 1 89 ? 5.815 4.895 -3.556 1.00 97.00 89 TRP A CA 1
ATOM 688 C C . TRP A 1 89 ? 5.186 5.971 -4.457 1.00 97.00 89 TRP A C 1
ATOM 690 O O . TRP A 1 89 ? 4.325 5.602 -5.252 1.00 97.00 89 TRP A O 1
ATOM 700 N N . PRO A 1 90 ? 5.608 7.254 -4.439 1.00 96.31 90 PRO A N 1
ATOM 701 C CA . PRO A 1 90 ? 4.974 8.275 -5.273 1.00 96.31 90 PRO A CA 1
ATOM 702 C C . PRO A 1 90 ? 5.048 7.957 -6.770 1.00 96.31 90 PRO A C 1
ATOM 704 O O . PRO A 1 90 ? 4.081 8.162 -7.503 1.00 96.31 90 PRO A O 1
ATOM 707 N N . ASP A 1 91 ? 6.176 7.415 -7.226 1.00 97.06 91 ASP A N 1
ATOM 708 C CA . ASP A 1 91 ? 6.386 7.077 -8.632 1.00 97.06 91 ASP A CA 1
ATOM 709 C C . ASP A 1 91 ? 5.663 5.797 -9.025 1.00 97.06 91 ASP A C 1
ATOM 711 O O . ASP A 1 91 ? 5.094 5.721 -10.115 1.00 97.06 91 ASP A O 1
ATOM 715 N N . PHE A 1 92 ? 5.677 4.795 -8.144 1.00 97.50 92 PHE A N 1
ATOM 716 C CA . PHE A 1 92 ? 4.913 3.572 -8.343 1.00 97.50 92 PHE A CA 1
ATOM 717 C C . PHE A 1 92 ? 3.419 3.893 -8.421 1.00 97.50 92 PHE A C 1
ATOM 719 O O . PHE A 1 92 ? 2.755 3.531 -9.387 1.00 97.50 92 PHE A O 1
ATOM 726 N N . LEU A 1 93 ? 2.897 4.661 -7.470 1.00 97.38 93 LEU A N 1
ATOM 727 C CA . LEU A 1 93 ? 1.494 5.040 -7.407 1.00 97.38 93 LEU A CA 1
ATOM 728 C C . LEU A 1 93 ? 1.043 5.815 -8.651 1.00 97.38 93 LEU A C 1
ATOM 730 O O . LEU A 1 93 ? -0.005 5.492 -9.205 1.00 97.38 93 LEU A O 1
ATOM 734 N N . LYS A 1 94 ? 1.831 6.791 -9.129 1.00 96.62 94 LYS A N 1
ATOM 735 C CA . LYS A 1 94 ? 1.526 7.559 -10.354 1.00 96.62 94 LYS A CA 1
ATOM 736 C C . LYS A 1 94 ? 1.273 6.660 -11.569 1.00 96.62 94 LYS A C 1
ATOM 738 O O . LYS A 1 94 ? 0.365 6.946 -12.340 1.00 96.62 94 LYS A O 1
ATOM 743 N N . ARG A 1 95 ? 2.039 5.573 -11.724 1.00 96.06 95 ARG A N 1
ATOM 744 C CA . ARG A 1 95 ? 1.920 4.630 -12.854 1.00 96.06 95 ARG A CA 1
ATOM 745 C C . ARG A 1 95 ? 0.850 3.550 -12.671 1.00 96.06 95 ARG A C 1
ATOM 747 O O . ARG A 1 95 ? 0.569 2.834 -13.621 1.00 96.06 95 ARG A O 1
ATOM 754 N N . ASN A 1 96 ? 0.279 3.426 -11.473 1.00 96.88 96 ASN A N 1
ATOM 755 C CA . ASN A 1 96 ? -0.621 2.335 -11.086 1.00 96.88 96 ASN A CA 1
ATOM 756 C C . ASN A 1 96 ? -1.977 2.844 -10.549 1.00 96.88 96 ASN A C 1
ATOM 758 O O . ASN A 1 96 ? -2.670 2.141 -9.813 1.00 96.88 96 ASN A O 1
ATOM 762 N N . ARG A 1 97 ? -2.364 4.090 -10.872 1.00 96.12 97 ARG A N 1
ATOM 763 C CA . ARG A 1 97 ? -3.625 4.719 -10.413 1.00 96.12 97 ARG A CA 1
ATOM 764 C C . ARG A 1 97 ? -4.891 4.035 -10.941 1.00 96.12 97 ARG A C 1
ATOM 766 O O . ARG A 1 97 ? -5.977 4.241 -10.398 1.00 96.12 97 ARG A O 1
ATOM 773 N N . ASP A 1 98 ? -4.765 3.256 -12.005 1.00 95.81 98 ASP A N 1
ATOM 774 C CA . ASP A 1 98 ? -5.845 2.489 -12.618 1.00 95.81 98 ASP A CA 1
ATOM 775 C C . ASP A 1 98 ? -6.362 1.380 -11.690 1.00 95.81 98 ASP A C 1
ATOM 777 O O . ASP A 1 98 ? -7.570 1.139 -11.646 1.00 95.81 98 ASP A O 1
ATOM 781 N N . TRP A 1 99 ? -5.482 0.771 -10.889 1.00 96.44 99 TRP A N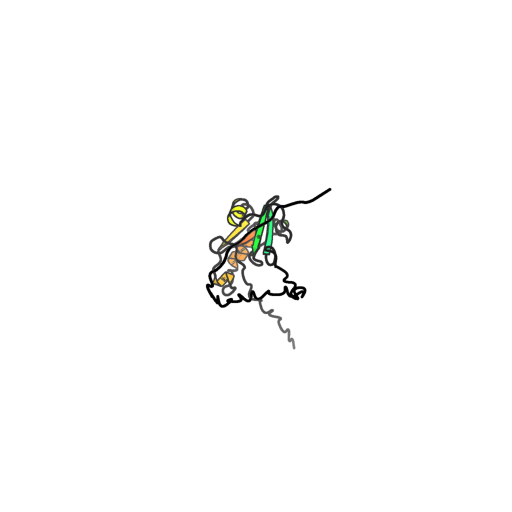 1
ATOM 782 C CA . TRP A 1 99 ? -5.836 -0.334 -9.991 1.00 96.44 99 TRP A CA 1
ATOM 783 C C . TRP A 1 99 ? -5.484 -0.098 -8.513 1.00 96.44 99 TRP A C 1
ATOM 785 O O . TRP A 1 99 ? -5.874 -0.909 -7.671 1.00 96.44 99 TRP A O 1
ATOM 795 N N . ILE A 1 100 ? -4.821 1.014 -8.177 1.00 97.62 100 ILE A N 1
ATOM 796 C CA . ILE A 1 100 ? -4.543 1.443 -6.798 1.00 97.62 100 ILE A CA 1
ATOM 797 C C . ILE A 1 100 ? -5.334 2.705 -6.458 1.00 97.62 100 ILE A C 1
ATOM 799 O O . ILE A 1 100 ? -5.286 3.713 -7.166 1.00 97.62 100 ILE A O 1
ATOM 803 N N . TRP A 1 101 ? -6.001 2.667 -5.312 1.00 97.69 101 TRP A N 1
ATOM 804 C CA . TRP A 1 101 ? -6.630 3.800 -4.656 1.00 97.69 101 TRP A CA 1
ATOM 805 C C . TRP A 1 101 ? -5.919 4.119 -3.337 1.00 97.69 101 TRP A C 1
ATOM 807 O O . TRP A 1 101 ? -5.434 3.223 -2.646 1.00 97.69 101 TRP A O 1
ATOM 817 N N . THR A 1 102 ? -5.857 5.399 -2.979 1.00 97.62 102 THR A N 1
ATOM 818 C CA . THR A 1 102 ? -5.289 5.860 -1.704 1.00 97.62 102 THR A CA 1
ATOM 819 C C . THR A 1 102 ? -6.389 6.393 -0.806 1.00 97.62 102 THR A C 1
ATOM 821 O O . THR A 1 102 ? -7.217 7.185 -1.254 1.00 97.62 102 THR A O 1
ATOM 824 N N . PHE A 1 103 ? -6.380 5.975 0.454 1.00 97.19 103 PHE A N 1
ATOM 825 C CA . PHE A 1 103 ? -7.291 6.453 1.482 1.00 97.19 103 PHE A CA 1
ATOM 826 C C . PHE A 1 103 ? -6.493 7.174 2.562 1.00 97.19 103 PHE A C 1
ATOM 828 O O . PHE A 1 103 ? -5.695 6.556 3.264 1.00 97.19 103 PHE A O 1
ATOM 835 N N . GLU A 1 104 ? -6.708 8.481 2.673 1.00 97.31 104 GLU A N 1
ATOM 836 C CA . GLU A 1 104 ? -6.027 9.296 3.669 1.00 97.31 104 GLU A CA 1
ATOM 837 C C . GLU A 1 104 ? -6.598 9.011 5.062 1.00 97.31 104 GLU A C 1
ATOM 839 O O . GLU A 1 104 ? -7.806 9.132 5.282 1.00 97.31 104 GLU A O 1
ATOM 844 N N . VAL A 1 105 ? -5.726 8.627 5.992 1.00 96.56 105 VAL A N 1
ATOM 845 C CA . VAL A 1 105 ? -6.084 8.294 7.372 1.00 96.56 105 VAL A CA 1
ATOM 846 C C . VAL A 1 105 ? -5.498 9.292 8.356 1.00 96.56 105 VAL A C 1
ATOM 848 O O . VAL A 1 105 ? -4.377 9.788 8.201 1.00 96.56 105 VAL A O 1
ATOM 851 N N . THR A 1 106 ? -6.243 9.549 9.428 1.00 95.69 106 THR A N 1
ATOM 852 C CA . THR A 1 106 ? -5.736 10.347 10.547 1.00 95.69 106 THR A CA 1
ATOM 853 C C . THR A 1 106 ? -4.697 9.559 11.348 1.00 95.69 106 THR A C 1
ATOM 855 O O . THR A 1 106 ? -4.656 8.326 11.314 1.00 95.69 106 THR A O 1
ATOM 858 N N . LEU A 1 107 ? -3.861 10.258 12.122 1.00 93.94 107 LEU A N 1
ATOM 859 C CA . LEU A 1 107 ? -2.903 9.596 13.015 1.00 93.94 107 LEU A CA 1
ATOM 860 C C . LEU A 1 107 ? -3.603 8.713 14.056 1.00 93.94 107 LEU A C 1
ATOM 862 O O . LEU A 1 107 ? -3.101 7.639 14.381 1.00 93.94 107 LEU A O 1
ATOM 866 N N . ASP A 1 108 ? -4.774 9.126 14.541 1.00 93.94 108 ASP A N 1
ATOM 867 C CA . ASP A 1 108 ? -5.564 8.333 15.485 1.00 93.94 108 ASP A CA 1
ATOM 868 C C . ASP A 1 108 ? -6.105 7.056 14.843 1.00 93.94 108 ASP A C 1
ATOM 870 O O . ASP A 1 108 ? -6.138 6.011 15.495 1.00 93.94 108 ASP A O 1
ATOM 874 N N . GLN A 1 109 ? -6.473 7.107 13.561 1.00 93.88 109 GLN A N 1
ATOM 875 C CA . GLN A 1 109 ? -6.853 5.919 12.798 1.00 93.88 109 GLN A CA 1
ATOM 876 C C . GLN A 1 109 ? -5.661 4.993 12.564 1.00 93.88 109 GLN A C 1
ATOM 878 O O . GLN A 1 109 ? -5.758 3.799 12.838 1.00 93.88 109 GLN A O 1
ATOM 883 N N . ALA A 1 110 ? -4.514 5.530 12.142 1.00 93.69 110 ALA A N 1
ATOM 884 C CA . ALA A 1 110 ? -3.293 4.747 11.944 1.00 93.69 110 ALA A CA 1
ATOM 885 C C . ALA A 1 110 ? -2.836 4.049 13.241 1.00 93.69 110 ALA A C 1
ATOM 887 O O . ALA A 1 110 ? -2.450 2.880 13.226 1.00 93.69 110 ALA A O 1
ATOM 888 N N . LYS A 1 111 ? -2.960 4.726 14.390 1.00 93.19 111 LYS A N 1
ATOM 889 C CA . LYS A 1 111 ? -2.683 4.161 15.723 1.00 93.19 111 LYS A CA 1
ATOM 890 C C . LYS A 1 111 ? -3.744 3.163 16.209 1.00 93.19 111 LYS A C 1
ATOM 892 O O . LYS A 1 111 ? -3.577 2.589 17.285 1.00 93.19 111 LYS A O 1
ATOM 897 N N . GLY A 1 112 ? -4.841 2.973 15.475 1.00 90.50 112 GLY A N 1
ATOM 898 C CA . GLY A 1 112 ? -5.956 2.116 15.888 1.00 90.50 112 GLY A CA 1
ATOM 899 C C . GLY A 1 112 ? -6.798 2.685 17.030 1.00 90.50 112 GLY A C 1
ATOM 900 O O . GLY A 1 112 ? -7.567 1.955 17.658 1.00 90.50 112 GLY A O 1
ATOM 901 N N . ILE A 1 113 ? -6.640 3.969 17.358 1.00 90.75 113 ILE A N 1
ATOM 902 C CA . ILE A 1 113 ? -7.416 4.646 18.401 1.00 90.75 113 ILE A CA 1
ATOM 903 C C . ILE A 1 113 ? -8.840 4.855 17.894 1.00 90.75 113 ILE A C 1
ATOM 905 O O . ILE A 1 113 ? -9.781 4.400 18.552 1.00 90.75 113 ILE A O 1
ATOM 909 N N . ALA A 1 114 ? -8.964 5.470 16.716 1.00 91.81 114 ALA A N 1
ATOM 910 C CA . ALA A 1 114 ? -10.219 5.690 16.010 1.00 91.81 114 ALA A CA 1
ATOM 911 C C . ALA A 1 114 ? -10.412 4.628 14.909 1.00 91.81 114 ALA A C 1
ATOM 913 O O . ALA A 1 114 ? -9.474 4.344 14.165 1.00 91.81 114 ALA A O 1
ATOM 914 N N . PRO A 1 115 ? -11.602 4.024 14.767 1.00 91.25 115 PRO A N 1
ATOM 915 C CA . PRO A 1 115 ? -11.859 3.085 13.683 1.00 91.25 115 PRO A CA 1
ATOM 916 C C . PRO A 1 115 ? -12.001 3.802 12.332 1.00 91.25 115 PRO A C 1
ATOM 918 O O . PRO A 1 115 ? -12.352 4.984 12.259 1.00 91.25 115 PRO A O 1
ATOM 921 N N . ILE A 1 116 ? -11.779 3.063 11.244 1.00 90.94 116 ILE A N 1
ATOM 922 C CA . ILE A 1 116 ? -12.207 3.498 9.910 1.00 90.94 116 ILE A CA 1
ATOM 923 C C . ILE A 1 116 ? -13.742 3.409 9.866 1.00 90.94 116 ILE A C 1
ATOM 925 O O . ILE A 1 116 ? -14.285 2.375 10.262 1.00 90.94 116 ILE A O 1
ATOM 929 N N . PRO A 1 117 ? -14.459 4.448 9.402 1.00 92.44 117 PRO A N 1
ATOM 930 C CA . PRO A 1 117 ? -15.913 4.397 9.291 1.00 92.44 117 PRO A CA 1
ATOM 931 C C . PRO A 1 117 ? -16.374 3.235 8.405 1.00 92.44 117 PRO A C 1
ATOM 933 O O . PRO A 1 117 ? -15.879 3.082 7.288 1.00 92.44 117 PRO A O 1
ATOM 936 N N . GLN A 1 118 ? -17.365 2.462 8.861 1.00 91.56 118 GLN A N 1
ATOM 937 C CA . GLN A 1 118 ? -17.869 1.301 8.116 1.00 91.56 118 GLN A CA 1
ATOM 938 C C . GLN A 1 118 ? -18.365 1.681 6.713 1.00 91.56 118 GLN A C 1
ATOM 940 O O . GLN A 1 118 ? -18.052 0.993 5.751 1.00 91.56 118 GLN A O 1
ATOM 945 N N . ALA A 1 119 ? -19.009 2.845 6.572 1.00 93.56 119 ALA A N 1
ATOM 946 C CA . ALA A 1 119 ? -19.437 3.366 5.274 1.00 93.56 119 ALA A CA 1
ATOM 947 C C . ALA A 1 119 ? -18.286 3.461 4.251 1.00 93.56 119 ALA A C 1
ATOM 949 O O . ALA A 1 119 ? -18.491 3.198 3.069 1.00 93.56 119 ALA A O 1
ATOM 950 N N . LYS A 1 120 ? -17.058 3.778 4.692 1.00 93.81 120 LYS A N 1
ATOM 951 C CA . LYS A 1 120 ? -15.877 3.796 3.814 1.00 93.81 120 LYS A CA 1
ATOM 952 C C . LYS A 1 120 ? -15.415 2.400 3.432 1.00 93.81 120 LYS A C 1
ATOM 954 O O . LYS A 1 120 ? -15.056 2.186 2.281 1.00 93.81 120 LYS A O 1
ATOM 959 N N . LEU A 1 121 ? -15.469 1.448 4.357 1.00 93.00 121 LEU A N 1
ATOM 960 C CA . LEU A 1 121 ? -15.176 0.050 4.044 1.00 93.00 121 LEU A CA 1
ATOM 961 C C . LEU A 1 121 ? -16.170 -0.495 3.009 1.00 93.00 121 LEU A C 1
ATOM 963 O O . LEU A 1 121 ? -15.756 -1.129 2.040 1.00 93.00 121 LEU A O 1
ATOM 967 N N . ASP A 1 122 ? -17.450 -0.156 3.146 1.00 94.12 122 ASP A N 1
ATOM 968 C CA . ASP A 1 122 ? -18.492 -0.552 2.198 1.00 94.12 122 ASP A CA 1
ATOM 969 C C . ASP A 1 122 ? -18.290 0.114 0.825 1.00 94.12 122 ASP A C 1
ATOM 971 O O . ASP A 1 122 ? -18.480 -0.528 -0.209 1.00 94.12 122 ASP A O 1
ATOM 975 N N . GLU A 1 123 ? -17.841 1.374 0.778 1.00 95.25 123 GLU A N 1
ATOM 976 C CA . GLU A 1 123 ? -17.408 2.019 -0.470 1.00 95.25 123 GLU A CA 1
ATOM 977 C C . GLU A 1 123 ? -16.229 1.270 -1.110 1.00 95.25 123 GLU A C 1
ATOM 979 O O . GLU A 1 123 ? -16.239 1.042 -2.320 1.00 95.25 123 GLU A O 1
ATOM 984 N N . PHE A 1 124 ? -15.238 0.837 -0.323 1.00 94.69 124 PHE A N 1
ATOM 985 C CA . PHE A 1 124 ? -14.063 0.130 -0.842 1.00 94.69 124 PHE A CA 1
ATOM 986 C C . PHE A 1 124 ? -14.421 -1.201 -1.491 1.00 94.69 124 PHE A C 1
ATOM 988 O O . PHE A 1 124 ? -13.842 -1.525 -2.521 1.00 94.69 124 PHE A O 1
ATOM 995 N N . THR A 1 125 ? -15.414 -1.928 -0.972 1.00 92.19 125 THR A N 1
ATOM 996 C CA . THR A 1 125 ? -15.862 -3.185 -1.602 1.00 92.19 125 THR A CA 1
ATOM 997 C C . THR A 1 125 ? -16.419 -2.990 -3.012 1.00 92.19 125 THR A C 1
ATOM 999 O O . THR A 1 125 ? -16.306 -3.880 -3.853 1.00 92.19 125 THR A O 1
ATOM 1002 N N . LYS A 1 126 ? -16.975 -1.808 -3.299 1.00 93.62 126 LYS A N 1
ATOM 1003 C CA . LYS A 1 126 ? -17.461 -1.430 -4.635 1.00 93.62 126 LYS A CA 1
ATOM 1004 C C . LYS A 1 126 ? -16.317 -1.005 -5.557 1.00 93.62 126 LYS A C 1
ATOM 1006 O O . LYS A 1 126 ? -16.466 -1.030 -6.779 1.00 93.62 126 LYS A O 1
ATOM 1011 N N . LEU A 1 127 ? -15.171 -0.615 -4.995 1.00 90.44 127 LEU A N 1
ATOM 1012 C CA . LEU A 1 127 ? -13.973 -0.298 -5.759 1.00 90.44 127 LEU A CA 1
ATOM 1013 C C . LEU A 1 127 ? -13.290 -1.597 -6.184 1.00 90.44 127 LEU A C 1
ATOM 1015 O O . LEU A 1 127 ? -12.772 -2.354 -5.372 1.00 90.44 127 LEU A O 1
ATOM 1019 N N . ASN A 1 128 ? -13.172 -1.822 -7.489 1.00 92.38 128 ASN A N 1
ATOM 1020 C CA . ASN A 1 128 ? -12.390 -2.944 -8.018 1.00 92.38 128 ASN A CA 1
ATOM 1021 C C . ASN A 1 128 ? -10.876 -2.619 -8.049 1.00 92.38 128 ASN A C 1
ATOM 1023 O O . ASN A 1 128 ? -10.182 -2.915 -9.022 1.00 92.38 128 ASN A O 1
ATOM 1027 N N . ARG A 1 129 ? -10.390 -1.917 -7.014 1.00 96.69 129 ARG A N 1
ATOM 1028 C CA . ARG A 1 129 ? -9.022 -1.398 -6.861 1.00 96.69 129 ARG A CA 1
ATOM 1029 C C . ARG A 1 129 ? -8.498 -1.717 -5.463 1.00 96.69 129 ARG A C 1
ATOM 1031 O O . ARG A 1 129 ? -9.259 -1.736 -4.501 1.00 96.69 129 ARG A O 1
ATOM 1038 N N . MET A 1 130 ? -7.192 -1.931 -5.348 1.00 97.56 130 MET A N 1
ATOM 1039 C CA . MET A 1 130 ? -6.525 -2.065 -4.053 1.00 97.56 130 MET A CA 1
ATOM 1040 C C . MET A 1 130 ? -6.551 -0.718 -3.329 1.00 97.56 130 MET A C 1
ATOM 1042 O O . MET A 1 130 ? -6.150 0.285 -3.914 1.00 97.56 130 MET A O 1
ATOM 1046 N N . VAL A 1 131 ? -6.974 -0.690 -2.067 1.00 97.75 131 VAL A N 1
ATOM 1047 C CA . VAL A 1 131 ? -6.997 0.530 -1.248 1.00 97.75 131 VAL A CA 1
ATOM 1048 C C . VAL A 1 131 ? -5.837 0.507 -0.263 1.00 97.75 131 VAL A C 1
ATOM 1050 O O . VAL A 1 131 ? -5.739 -0.392 0.574 1.00 97.75 131 VAL A O 1
ATOM 1053 N N . VAL A 1 132 ? -4.975 1.516 -0.348 1.00 98.00 132 VAL A N 1
ATOM 1054 C CA . VAL A 1 132 ? -3.817 1.698 0.534 1.00 98.00 132 VAL A CA 1
ATOM 1055 C C . VAL A 1 132 ? -4.055 2.890 1.454 1.00 98.00 132 VAL A C 1
ATOM 1057 O O . VAL A 1 132 ? -4.408 3.975 0.991 1.00 98.00 132 VAL A O 1
ATOM 1060 N N . ALA A 1 133 ? -3.846 2.690 2.751 1.00 97.88 133 ALA A N 1
ATOM 1061 C CA . ALA A 1 133 ? -3.879 3.731 3.763 1.00 97.88 133 ALA A CA 1
ATOM 1062 C C . ALA A 1 133 ? -2.671 4.653 3.613 1.00 97.88 133 ALA A C 1
ATOM 1064 O O . ALA A 1 133 ? -1.526 4.190 3.616 1.00 97.88 133 ALA A O 1
ATOM 1065 N N . THR A 1 134 ? -2.919 5.954 3.512 1.00 97.94 134 THR A N 1
ATOM 1066 C CA . THR A 1 134 ? -1.871 6.966 3.422 1.00 97.94 134 THR A CA 1
ATOM 1067 C C . THR A 1 134 ? -1.993 8.013 4.515 1.00 97.94 134 THR A C 1
ATOM 1069 O O . THR A 1 134 ? -3.082 8.300 5.000 1.00 97.94 134 THR A O 1
ATOM 1072 N N . ASN A 1 135 ? -0.859 8.587 4.895 1.00 96.81 135 ASN A N 1
ATOM 1073 C CA . ASN A 1 135 ? -0.790 9.815 5.666 1.00 96.81 135 ASN A CA 1
ATOM 1074 C C . ASN A 1 135 ? 0.213 10.754 4.981 1.00 96.81 135 ASN A C 1
ATOM 1076 O O . ASN A 1 135 ? 1.352 10.362 4.701 1.00 96.81 135 ASN A O 1
ATOM 1080 N N . ASN A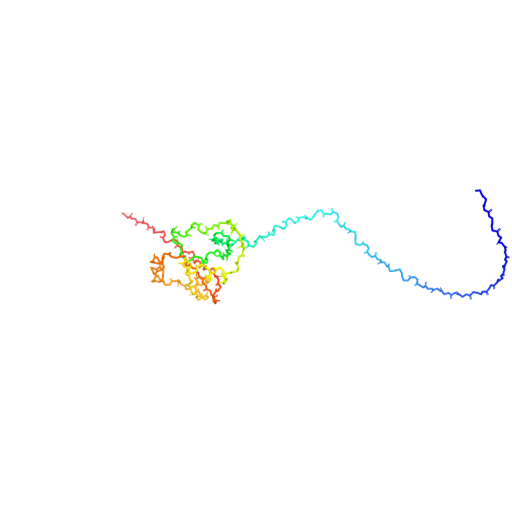 1 136 ? -0.224 11.963 4.639 1.00 95.12 136 ASN A N 1
ATOM 1081 C CA . ASN A 1 136 ? 0.503 12.916 3.803 1.00 95.12 136 ASN A CA 1
ATOM 1082 C C . ASN A 1 136 ? 0.995 12.281 2.487 1.00 95.12 136 ASN A C 1
ATOM 1084 O O . ASN A 1 136 ? 2.127 12.499 2.054 1.00 95.12 136 ASN A O 1
ATOM 1088 N N . GLY A 1 137 ? 0.167 11.424 1.877 1.00 93.69 137 GLY A N 1
ATOM 1089 C CA . GLY A 1 137 ? 0.485 10.723 0.627 1.00 93.69 137 GLY A CA 1
ATOM 1090 C C . GLY A 1 137 ? 1.470 9.551 0.747 1.00 93.69 137 GLY A C 1
ATOM 1091 O O . GLY A 1 137 ? 1.726 8.878 -0.256 1.00 93.69 137 GLY A O 1
ATOM 1092 N N . ASN A 1 138 ? 1.988 9.262 1.944 1.00 96.12 138 ASN A N 1
ATOM 1093 C CA . ASN A 1 138 ? 2.890 8.138 2.197 1.00 96.12 138 ASN A CA 1
ATOM 1094 C C . ASN A 1 138 ? 2.131 6.954 2.806 1.00 96.12 138 ASN A C 1
ATOM 1096 O O . ASN A 1 138 ? 1.260 7.183 3.644 1.00 96.12 138 ASN A O 1
ATOM 1100 N N . PRO A 1 139 ? 2.438 5.697 2.441 1.00 97.31 139 PRO A N 1
ATOM 1101 C CA . PRO A 1 139 ? 1.746 4.541 2.989 1.00 97.31 139 PRO A CA 1
ATOM 1102 C C . PRO A 1 139 ? 2.014 4.402 4.483 1.00 97.31 139 PRO A C 1
ATOM 1104 O O . PRO A 1 139 ? 3.167 4.467 4.912 1.00 97.31 139 PRO A O 1
ATOM 1107 N N . VAL A 1 140 ? 0.965 4.162 5.266 1.00 96.81 140 VAL A N 1
ATOM 1108 C CA . VAL A 1 140 ? 1.077 3.979 6.716 1.00 96.81 140 VAL A CA 1
ATOM 1109 C C . VAL A 1 140 ? 0.362 2.705 7.145 1.00 96.81 140 VAL A C 1
ATOM 1111 O O . VAL A 1 140 ? -0.666 2.340 6.579 1.00 96.81 140 VAL A O 1
ATOM 1114 N N . ALA A 1 141 ? 0.912 2.006 8.134 1.00 95.25 141 ALA A N 1
ATOM 1115 C CA . ALA A 1 141 ? 0.247 0.856 8.727 1.00 95.25 141 ALA A CA 1
ATOM 1116 C C . ALA A 1 141 ? -0.927 1.312 9.600 1.00 95.25 141 ALA A C 1
ATOM 1118 O O . ALA A 1 141 ? -0.799 2.268 10.368 1.00 95.25 141 ALA A O 1
ATOM 1119 N N . ILE A 1 142 ? -2.046 0.596 9.517 1.00 93.94 142 ILE A N 1
ATOM 1120 C CA . ILE A 1 142 ? -3.161 0.753 10.447 1.00 93.94 142 ILE A CA 1
ATOM 1121 C C . ILE A 1 142 ? -3.060 -0.348 11.492 1.00 93.94 142 ILE A C 1
ATOM 1123 O O . ILE A 1 142 ? -3.204 -1.538 11.198 1.00 93.94 142 ILE A O 1
ATOM 1127 N N . LEU A 1 143 ? -2.823 0.050 12.737 1.00 89.81 143 LEU A N 1
ATOM 1128 C CA . LEU A 1 143 ? -2.840 -0.873 13.858 1.00 89.81 143 LEU A CA 1
ATOM 1129 C C . LEU A 1 143 ? -4.285 -1.285 14.126 1.00 89.81 143 LEU A C 1
ATOM 1131 O O . LEU A 1 143 ? -5.092 -0.520 14.644 1.00 89.81 143 LEU A O 1
ATOM 1135 N N . SER A 1 144 ? -4.629 -2.521 13.782 1.00 78.00 144 SER A N 1
ATOM 1136 C CA . SER A 1 144 ? -5.908 -3.082 14.202 1.00 78.00 144 SER A CA 1
ATOM 1137 C C . SER A 1 144 ? -5.856 -3.317 15.711 1.00 78.00 144 SER A C 1
ATOM 1139 O O . SER A 1 144 ? -5.055 -4.125 16.187 1.00 78.00 144 SER A O 1
ATOM 1141 N N . LYS A 1 145 ? -6.719 -2.649 16.489 1.00 64.69 145 LYS A N 1
ATOM 1142 C CA . LYS A 1 145 ? -7.013 -3.114 17.852 1.00 64.69 145 LYS A CA 1
ATOM 1143 C C . LYS A 1 145 ? -7.502 -4.549 17.703 1.00 64.69 145 LYS A C 1
ATOM 1145 O O . LYS A 1 145 ? -8.524 -4.759 17.056 1.00 64.69 145 LYS A O 1
ATOM 1150 N N . LYS A 1 146 ? -6.778 -5.529 18.262 1.00 51.94 146 LYS A N 1
ATOM 1151 C CA . LYS A 1 146 ? -7.282 -6.904 18.384 1.00 51.94 146 LYS A CA 1
ATOM 1152 C C . LYS A 1 146 ? -8.694 -6.796 18.951 1.00 51.94 146 LYS A C 1
ATOM 1154 O O . LYS A 1 146 ? -8.853 -6.412 20.110 1.00 51.94 146 LYS A O 1
ATOM 1159 N N . GLN A 1 147 ? -9.711 -7.063 18.137 1.00 43.50 147 GLN A N 1
ATOM 1160 C CA . GLN A 1 147 ? -11.055 -7.223 18.658 1.00 43.50 147 GLN A CA 1
ATOM 1161 C C . GLN A 1 147 ? -10.947 -8.393 19.631 1.00 43.50 147 GLN A C 1
ATOM 1163 O O . GLN A 1 147 ? -10.621 -9.504 19.216 1.00 43.50 147 GLN A O 1
ATOM 1168 N N . LYS A 1 148 ? -11.112 -8.145 20.936 1.00 36.12 148 LYS A N 1
ATOM 1169 C CA . LYS A 1 148 ? -11.362 -9.247 21.863 1.00 36.12 148 LYS A CA 1
ATOM 1170 C C . LYS A 1 148 ? -12.585 -9.964 21.303 1.00 36.12 148 LYS A C 1
ATOM 1172 O O . LYS A 1 148 ? -13.641 -9.343 21.177 1.00 36.12 148 LYS A O 1
ATOM 1177 N N . SER A 1 149 ? -12.404 -11.215 20.899 1.00 38.38 149 SER A N 1
ATOM 1178 C CA . SER A 1 149 ? -13.483 -12.109 20.518 1.00 38.38 149 SER A CA 1
ATOM 1179 C C . SER A 1 149 ? -14.557 -12.028 21.601 1.00 38.38 149 SER A C 1
ATOM 1181 O O . SER A 1 149 ? -14.318 -12.356 22.762 1.00 38.38 149 SER A O 1
ATOM 1183 N N . LYS A 1 150 ? -15.746 -11.538 21.244 1.00 41.12 150 LYS A N 1
ATOM 1184 C CA . LYS A 1 150 ? -16.949 -11.843 22.015 1.00 41.12 150 LYS A CA 1
ATOM 1185 C C . LYS A 1 150 ? -17.278 -13.301 21.721 1.00 41.12 150 LYS A C 1
ATOM 1187 O O . LYS A 1 150 ? -18.090 -13.600 20.855 1.00 41.12 150 LYS A O 1
ATOM 1192 N N . GLU A 1 151 ? -16.579 -14.193 22.406 1.00 43.53 151 GLU A N 1
ATOM 1193 C CA . GLU A 1 151 ? -16.959 -15.591 22.525 1.00 43.53 151 GLU A CA 1
ATOM 1194 C C . GLU A 1 151 ? -18.141 -15.615 23.496 1.00 43.53 151 GLU A C 1
ATOM 1196 O O . GLU A 1 151 ? -18.001 -15.457 24.710 1.00 43.53 151 GLU A O 1
ATOM 1201 N N . GLY A 1 152 ? -19.340 -15.617 22.916 1.00 43.78 152 GLY A N 1
ATOM 1202 C CA . GLY A 1 152 ? -20.586 -15.694 23.655 1.00 43.78 152 GLY A CA 1
ATOM 1203 C C . GLY A 1 152 ? -20.646 -17.018 24.402 1.00 43.78 152 GLY A C 1
ATOM 1204 O O . GLY A 1 152 ? -20.746 -18.081 23.798 1.00 43.78 152 GLY A O 1
ATOM 1205 N N . LYS A 1 153 ? -20.608 -16.922 25.728 1.00 42.34 153 LYS A N 1
ATOM 1206 C CA . LYS A 1 153 ? -21.018 -17.956 26.670 1.00 42.34 153 LYS A CA 1
ATOM 1207 C C . LYS A 1 153 ? -22.502 -18.263 26.411 1.00 42.34 153 LYS A C 1
ATOM 1209 O O . LYS A 1 153 ? -23.372 -17.524 26.865 1.00 42.34 153 LYS A O 1
ATOM 1214 N N . ALA A 1 154 ? -22.790 -19.308 25.637 1.00 46.41 154 ALA A N 1
ATOM 1215 C CA . ALA A 1 154 ? -24.120 -19.905 25.571 1.00 46.41 154 ALA A CA 1
ATOM 1216 C C . ALA A 1 154 ? -24.306 -20.778 26.820 1.00 46.41 154 ALA A C 1
ATOM 1218 O O . ALA A 1 154 ? -24.041 -21.974 26.822 1.00 46.41 154 ALA A O 1
ATOM 1219 N N . GLU A 1 155 ? -24.692 -20.133 27.913 1.00 47.78 155 GLU A N 1
ATOM 1220 C CA . GLU A 1 155 ? -25.265 -20.779 29.087 1.00 47.78 155 GLU A CA 1
ATOM 1221 C C . GLU A 1 155 ? -26.764 -20.883 28.789 1.00 47.78 155 GLU A C 1
ATOM 1223 O O . GLU A 1 155 ? -27.466 -19.873 28.823 1.00 47.78 155 GLU A O 1
ATOM 1228 N N . ASN A 1 156 ? -27.235 -22.067 28.381 1.00 52.81 156 ASN A N 1
ATOM 1229 C CA . ASN A 1 156 ? -28.667 -22.336 28.314 1.00 52.81 156 ASN A CA 1
ATOM 1230 C C . ASN A 1 156 ? -29.026 -23.419 29.327 1.00 52.81 156 ASN A C 1
ATOM 1232 O O . ASN A 1 156 ? -28.327 -24.422 29.472 1.00 52.81 156 ASN A O 1
ATOM 1236 N N . LYS A 1 157 ? -30.076 -23.077 30.057 1.00 46.53 157 LYS A N 1
ATOM 1237 C CA . LYS A 1 157 ? -30.637 -23.681 31.256 1.00 46.53 157 LYS A CA 1
ATOM 1238 C C . LYS A 1 157 ? -31.518 -24.878 30.921 1.00 46.53 157 LYS A C 1
ATOM 1240 O O . LYS A 1 157 ? -32.120 -24.860 29.825 1.00 46.53 157 LYS A O 1
#

Organism: NCBI:txid2748318

Foldseek 3Di:
DDDDDDDDDDDDDDDDDDPPPPPPPPPPPDDPPPDDPPDPPPDDDPLVQWKWFDDAQEIETAHPQQFPDDDPVRVVRIDSDDHHYYDYQVVVCVVCVVAEDEDEDDPCQQAQNDDDDVVVVVVVVVRNHTYGYDHVSHGGHGDHPPPPPPPDDPPDD

Sequence (157 aa):
MKNIYPARFGITALLAVITLTSCHWVSAQTQPSSGKPKVDIKRPSVYDGCKIVNNNKEHAILPIGSIVFLPDRVKSRVSDKPEGRFKLWPDFLKRNRDWIWTFEVTLDQAKGIAPIPQAKLDEFTKLNRMVVATNNGNPVAILSKKQKSKEGKAENK

Secondary structure (DSSP, 8-state):
----------------------------------PPPS----PPPTTTTEEEEEETTEEEEEETT-EEE--HHHHTTEESS--SEE--HHHHHHHTTTTEEEEE--HHHHTTSSPPPHHHHHHHHH-SSEEEEEETTEE------------------

Radius of gyration: 36.28 Å; chains: 1; bounding box: 124×42×46 Å